Protein 5COF (pdb70)

Organism: Escherichia coli (strain UTI89 / UPEC) (NCBI:txid364106)

Structure (mmCIF, N/CA/C/O backbone):
data_5COF
#
_entry.id   5COF
#
_cell.length_a   46.860
_cell.length_b   48.160
_cell.length_c   80.220
_cell.angle_alpha   90.00
_cell.angle_beta   90.00
_cell.angle_gamma   90.00
#
_symmetry.space_group_name_H-M   'P 21 21 21'
#
loop_
_entity.id
_entity.type
_entity.pdbx_description
1 polymer 'Uncharacterized protein'
2 non-polymer (4S)-2-METHYL-2,4-PENTANEDIOL
3 non-polymer 'CHLORIDE ION'
4 non-polymer 'CALCIUM ION'
5 non-polymer 'SODIUM ION'
6 water water
#
loop_
_atom_site.group_PDB
_atom_site.id
_atom_site.type_symbol
_atom_site.label_atom_id
_atom_site.label_alt_id
_atom_site.label_comp_id
_atom_site.label_asym_id
_atom_site.label_entity_id
_atom_site.label_seq_id
_atom_site.pdbx_PDB_ins_code
_atom_site.Cartn_x
_atom_site.Cartn_y
_atom_site.Cartn_z
_atom_site.occupancy
_atom_site.B_iso_or_equiv
_atom_site.auth_seq_id
_atom_site.auth_comp_id
_atom_site.auth_asym_id
_atom_site.auth_atom_id
_atom_site.pdbx_PDB_model_num
ATOM 1 N N . SER A 1 1 ? 13.480 12.728 47.259 1.00 6.80 0 SER A N 1
ATOM 2 C CA . SER A 1 1 ? 14.879 12.677 47.730 1.00 6.38 0 SER A CA 1
ATOM 3 C C . SER A 1 1 ? 15.614 13.873 47.183 1.00 6.41 0 SER A C 1
ATOM 4 O O . SER A 1 1 ? 15.062 14.598 46.357 1.00 7.55 0 SER A O 1
ATOM 44 N N . SER A 1 3 ? 17.876 13.543 45.103 1.00 5.42 2 SER A N 1
ATOM 45 C CA . SER A 1 3 ? 18.036 13.188 43.700 1.00 5.13 2 SER A CA 1
ATOM 46 C C . SER A 1 3 ? 16.806 13.510 42.853 1.00 5.22 2 SER A C 1
ATOM 47 O O . SER A 1 3 ? 16.919 14.169 41.819 1.00 5.61 2 SER A O 1
ATOM 55 N N . VAL A 1 4 ? 15.637 13.028 43.299 1.00 5.58 3 VAL A N 1
ATOM 56 C CA . VAL A 1 4 ? 14.404 13.084 42.524 1.00 5.91 3 VAL A CA 1
ATOM 57 C C . VAL A 1 4 ? 13.266 13.424 43.485 1.00 5.66 3 VAL A C 1
ATOM 58 O O . VAL A 1 4 ? 13.093 12.745 44.474 1.00 6.18 3 VAL A O 1
ATOM 71 N N . PRO A 1 5 ? 12.472 14.479 43.186 1.00 5.15 4 PRO A N 1
ATOM 72 C CA . PRO A 1 5 ? 11.397 14.799 44.135 1.00 5.21 4 PRO A CA 1
ATOM 73 C C . PRO A 1 5 ? 10.437 13.609 44.321 1.00 5.44 4 PRO A C 1
ATOM 74 O O . PRO A 1 5 ? 10.150 12.895 43.363 1.00 5.27 4 PRO A O 1
ATOM 85 N N . GLN A 1 6 ? 9.933 13.437 45.535 1.00 5.54 5 GLN A N 1
ATOM 86 C CA . GLN A 1 6 ? 9.038 12.331 45.862 1.00 6.54 5 GLN A CA 1
ATOM 87 C C . GLN A 1 6 ? 7.734 12.780 46.518 1.00 5.72 5 GLN A C 1
ATOM 88 O O . GLN A 1 6 ? 6.903 11.957 46.865 1.00 6.68 5 GLN A O 1
ATOM 102 N N . THR A 1 7 ? 7.554 14.092 46.682 1.00 5.41 6 THR A N 1
ATOM 103 C CA . THR A 1 7 ? 6.334 14.676 47.253 1.00 5.38 6 THR A CA 1
ATOM 104 C C . THR A 1 7 ? 6.027 15.973 46.516 1.00 5.24 6 THR A C 1
ATOM 105 O O . THR A 1 7 ? 6.916 16.585 45.900 1.00 5.63 6 THR A O 1
ATOM 116 N N . LYS A 1 8 ? 4.782 16.418 46.623 1.00 6.13 7 LYS A N 1
ATOM 117 C CA . LYS A 1 8 ? 4.389 17.702 46.051 1.00 6.24 7 LYS A CA 1
ATOM 118 C C . LYS A 1 8 ? 5.274 18.838 46.570 1.00 6.26 7 LYS A C 1
ATOM 119 O O . LYS A 1 8 ? 5.730 19.677 45.788 1.00 6.27 7 LYS A O 1
ATOM 138 N N . ALA A 1 9 ? 5.541 18.849 47.883 1.00 6.60 8 ALA A N 1
ATOM 139 C CA . ALA A 1 9 ? 6.366 19.906 48.443 1.00 7.50 8 ALA A CA 1
ATOM 140 C C . ALA A 1 9 ? 7.780 19.871 47.866 1.00 6.64 8 ALA A C 1
ATOM 141 O O . ALA A 1 9 ? 8.357 20.912 47.547 1.00 7.47 8 ALA A O 1
ATOM 148 N N . GLU A 1 10 ? 8.345 18.682 47.733 1.00 6.78 9 GLU A N 1
ATOM 149 C CA . GLU A 1 10 ? 9.693 18.565 47.195 1.00 6.79 9 GLU A CA 1
ATOM 150 C C . GLU A 1 10 ? 9.749 18.991 45.738 1.00 6.30 9 GLU A C 1
ATOM 151 O O . GLU A 1 10 ? 10.741 19.551 45.277 1.00 7.12 9 GLU A O 1
ATOM 163 N N . LEU A 1 11 ? 8.701 18.674 44.993 1.00 5.80 10 LEU A N 1
ATOM 164 C CA . LEU A 1 11 ? 8.612 19.052 43.582 1.00 5.52 10 LEU A CA 1
ATOM 165 C C . LEU A 1 11 ? 8.565 20.567 43.425 1.00 5.77 10 LEU A C 1
ATOM 166 O O . LEU A 1 11 ? 9.294 21.148 42.638 1.00 6.09 10 LEU A O 1
ATOM 182 N N . LEU A 1 12 ? 7.693 21.222 44.190 1.00 5.48 11 LEU A N 1
ATOM 183 C CA . LEU A 1 12 ? 7.609 22.673 44.161 1.00 6.15 11 LEU A CA 1
ATOM 184 C C . LEU A 1 12 ? 8.930 23.311 44.571 1.00 6.42 11 LEU A C 1
ATOM 185 O O . LEU A 1 12 ? 9.360 24.283 43.959 1.00 7.22 11 LEU A O 1
ATOM 201 N N . LEU A 1 13 ? 9.597 22.739 45.571 1.00 7.10 12 LEU A N 1
ATOM 202 C CA . LEU A 1 13 ? 10.881 23.275 46.010 1.00 8.16 12 LEU A CA 1
ATOM 203 C C . LEU A 1 13 ? 11.953 23.164 44.933 1.00 6.73 12 LEU A C 1
ATOM 204 O O . LEU A 1 13 ? 12.709 24.099 44.715 1.00 7.21 12 LEU A O 1
ATOM 220 N N . ALA A 1 14 ? 12.048 21.999 44.298 1.00 5.80 13 ALA A N 1
ATOM 221 C CA . ALA A 1 14 ? 13.053 21.776 43.256 1.00 6.24 13 ALA A CA 1
ATOM 222 C C . ALA A 1 14 ? 12.813 22.700 42.066 1.00 5.76 13 ALA A C 1
ATOM 223 O O . ALA A 1 14 ? 13.757 23.297 41.526 1.00 6.05 13 ALA A O 1
ATOM 230 N N . ILE A 1 15 ? 11.556 22.822 41.656 1.00 5.11 14 ILE A N 1
ATOM 231 C CA . ILE A 1 15 ? 11.219 23.778 40.610 1.00 5.70 14 ILE A CA 1
ATOM 232 C C . ILE A 1 15 ? 11.629 25.198 41.006 1.00 6.43 14 ILE A C 1
ATOM 233 O O . ILE A 1 15 ? 12.268 25.902 40.226 1.00 6.65 14 ILE A O 1
ATOM 249 N N . ASP A 1 16 ? 11.249 25.613 42.212 1.00 6.95 15 ASP A N 1
ATOM 250 C CA . ASP A 1 16 ? 11.487 26.983 42.626 1.00 8.35 15 ASP A CA 1
ATOM 251 C C . ASP A 1 16 ? 12.977 27.247 42.702 1.00 8.32 15 ASP A C 1
ATOM 252 O O . ASP A 1 16 ? 13.460 28.260 42.190 1.00 9.26 15 ASP A O 1
ATOM 261 N N . LYS A 1 17 ? 13.704 26.357 43.363 1.00 8.09 16 LYS A N 1
ATOM 262 C CA . LYS A 1 17 ? 15.143 26.558 43.555 1.00 9.85 16 LYS A CA 1
ATOM 263 C C . LYS A 1 17 ? 15.888 26.544 42.223 1.00 7.77 16 LYS A C 1
ATOM 264 O O . LYS A 1 17 ? 16.697 27.447 41.923 1.00 8.44 16 LYS A O 1
ATOM 283 N N . ASN A 1 18 ? 15.624 25.531 41.409 1.00 6.06 17 ASN A N 1
ATOM 284 C CA . ASN A 1 18 ? 16.384 25.365 40.186 1.00 6.50 17 ASN A CA 1
ATOM 285 C C . ASN A 1 18 ? 16.004 26.412 39.143 1.00 6.03 17 ASN A C 1
ATOM 286 O O . ASN A 1 18 ? 16.864 26.936 38.433 1.00 6.74 17 ASN A O 1
ATOM 297 N N . PHE A 1 19 ? 14.724 26.744 39.048 1.00 5.58 18 PHE A N 1
ATOM 298 C CA . PHE A 1 19 ? 14.300 27.776 38.099 1.00 5.70 18 PHE A CA 1
ATOM 299 C C . PHE A 1 19 ? 14.730 29.183 38.509 1.00 6.09 18 PHE A C 1
ATOM 300 O O . PHE A 1 19 ? 15.145 29.986 37.661 1.00 6.71 18 PHE A O 1
ATOM 317 N N . SER A 1 20 ? 14.678 29.483 39.803 1.00 6.64 19 SER A N 1
ATOM 318 C CA A SER A 1 20 ? 15.121 30.796 40.279 0.61 7.54 19 SER A CA 1
ATOM 319 C CA B SER A 1 20 ? 15.095 30.814 40.228 0.39 7.23 19 SER A CA 1
ATOM 320 C C . SER A 1 20 ? 16.585 31.009 39.912 1.00 7.04 19 SER A C 1
ATOM 321 O O . SER A 1 20 ? 16.985 32.088 39.482 1.00 8.26 19 SER A O 1
ATOM 335 N N . LYS A 1 21 ? 17.396 29.966 40.076 1.00 7.19 20 LYS A N 1
ATOM 336 C CA . LYS A 1 21 ? 18.799 30.053 39.696 1.00 7.36 20 LYS A CA 1
ATOM 337 C C . LYS A 1 21 ? 18.947 30.242 38.183 1.00 6.61 20 LYS A C 1
ATOM 338 O O . LYS A 1 21 ? 19.692 31.108 37.713 1.00 7.27 20 LYS A O 1
ATOM 357 N N . LEU A 1 22 ? 18.238 29.421 37.413 1.00 6.01 21 LEU A N 1
ATOM 358 C CA . LEU A 1 22 ? 18.301 29.503 35.957 1.00 5.99 21 LEU A CA 1
ATOM 359 C C . LEU A 1 22 ? 17.961 30.910 35.464 1.00 6.75 21 LEU A C 1
ATOM 360 O O . LEU A 1 22 ? 18.694 31.476 34.660 1.00 7.40 21 LEU A O 1
ATOM 376 N N . ILE A 1 23 ? 16.828 31.452 35.934 1.00 7.11 22 ILE A N 1
ATOM 377 C CA A ILE A 1 23 ? 16.373 32.746 35.453 0.57 8.45 22 ILE A CA 1
ATOM 378 C CA B ILE A 1 23 ? 16.399 32.774 35.480 0.43 8.38 22 ILE A CA 1
ATOM 379 C C . ILE A 1 23 ? 17.393 33.826 35.877 1.00 8.85 22 ILE A C 1
ATOM 380 O O . ILE A 1 23 ? 17.633 34.765 35.120 1.00 10.98 22 ILE A O 1
ATOM 410 N N . SER A 1 24 ? 17.993 33.689 37.065 1.00 9.65 23 SER A N 1
ATOM 411 C CA . SER A 1 24 ? 19.038 34.638 37.478 1.00 11.26 23 SER A CA 1
ATOM 412 C C . SER A 1 24 ? 20.196 34.613 36.485 1.00 10.54 23 SER A C 1
ATOM 413 O O . SER A 1 24 ? 20.699 35.664 36.062 1.00 13.43 23 SER A O 1
ATOM 421 N N . TYR A 1 25 ? 20.597 33.426 36.039 1.00 10.20 24 TYR A N 1
ATOM 422 C CA . TYR A 1 25 ? 21.657 33.293 35.044 1.00 10.37 24 TYR A CA 1
ATOM 423 C C . TYR A 1 25 ? 21.225 33.884 33.673 1.00 11.12 24 TYR A C 1
ATOM 424 O O . TYR A 1 25 ? 21.957 34.679 33.060 1.00 13.34 24 TYR A O 1
ATOM 442 N N . LEU A 1 26 ? 20.031 33.527 33.209 1.00 10.52 25 LEU A N 1
ATOM 443 C CA . LEU A 1 26 ? 19.517 34.043 31.927 1.00 11.18 25 LEU A CA 1
ATOM 444 C C . LEU A 1 26 ? 19.303 35.549 31.892 1.00 12.96 25 LEU A C 1
ATOM 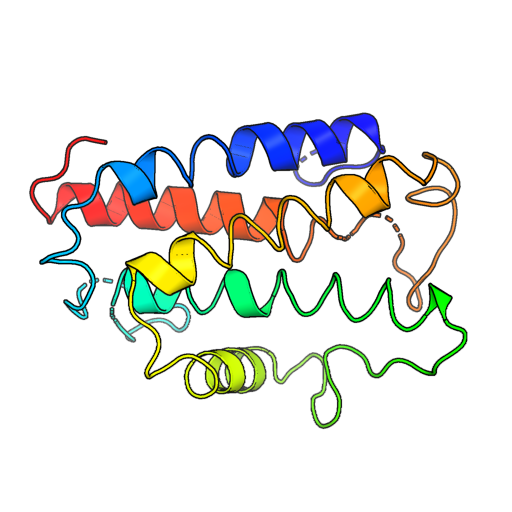445 O O . LEU A 1 26 ? 19.393 36.156 30.828 1.00 14.63 25 LEU A O 1
ATOM 461 N N . ASN A 1 27 ? 19.019 36.150 33.039 1.00 14.41 26 ASN A N 1
ATOM 462 C CA . ASN A 1 27 ? 18.906 37.594 33.146 1.00 15.99 26 ASN A CA 1
ATOM 463 C C . ASN A 1 27 ? 20.269 38.286 33.257 1.00 17.95 26 ASN A C 1
ATOM 464 O O . ASN A 1 27 ? 20.305 39.495 33.110 1.00 21.65 26 ASN A O 1
ATOM 475 N N . THR A 1 28 ? 21.355 37.562 33.520 1.00 16.13 27 THR A N 1
ATOM 476 C CA . THR A 1 28 ? 22.721 38.094 33.649 1.00 18.74 27 THR A CA 1
ATOM 477 C C . THR A 1 28 ? 23.467 38.120 32.306 1.00 15.11 27 THR A C 1
ATOM 478 O O . THR A 1 28 ? 24.223 39.023 32.041 1.00 17.41 27 THR A O 1
ATOM 489 N N . ILE A 1 29 ? 23.263 37.107 31.480 1.00 10.34 28 ILE A N 1
ATOM 490 C CA . ILE A 1 29 ? 24.056 36.890 30.274 1.00 9.41 28 ILE A CA 1
ATOM 491 C C . ILE A 1 29 ? 23.709 37.953 29.239 1.00 9.56 28 ILE A C 1
ATOM 492 O O . ILE A 1 29 ? 22.538 38.103 28.926 1.00 10.46 28 ILE A O 1
ATOM 508 N N . PRO A 1 30 ? 24.717 38.690 28.714 1.00 9.80 29 PRO A N 1
ATOM 509 C CA . PRO A 1 30 ? 24.384 39.684 27.707 1.00 10.44 29 PRO A CA 1
ATOM 510 C C . PRO A 1 30 ? 23.640 39.034 26.522 1.00 8.79 29 PRO A C 1
ATOM 511 O O . PRO A 1 30 ? 24.146 38.066 25.949 1.00 8.65 29 PRO A O 1
ATOM 522 N N . PRO A 1 31 ? 22.452 39.554 26.138 1.00 8.84 30 PRO A N 1
ATOM 523 C CA A PRO A 1 31 ? 21.752 38.902 25.029 0.50 8.73 30 PRO A CA 1
ATOM 524 C CA B PRO A 1 31 ? 21.736 38.912 25.034 0.50 8.33 30 PRO A CA 1
ATOM 525 C C . PRO A 1 31 ? 22.569 38.872 23.743 1.00 7.60 30 PRO A C 1
ATOM 526 O O . PRO A 1 31 ? 22.396 37.976 22.913 1.00 7.60 30 PRO A O 1
ATOM 547 N N . GLU A 1 32 ? 23.494 39.807 23.590 1.00 7.78 31 GLU A N 1
ATOM 548 C CA . GLU A 1 32 ? 24.352 39.873 22.404 1.00 7.40 31 GLU A CA 1
ATOM 549 C C . GLU A 1 32 ? 25.215 38.647 22.207 1.00 7.02 31 GLU A C 1
ATOM 550 O O . GLU A 1 32 ? 25.713 38.445 21.105 1.00 8.83 31 GLU A O 1
ATOM 562 N N . ILE A 1 33 ? 25.443 37.844 23.256 1.00 6.44 32 ILE A N 1
ATOM 563 C CA . ILE A 1 33 ? 26.303 36.665 23.108 1.00 7.22 32 ILE A CA 1
ATOM 564 C C . ILE A 1 33 ? 25.527 35.357 23.117 1.00 7.08 32 ILE A C 1
ATOM 565 O O . ILE A 1 33 ? 26.131 34.275 23.064 1.00 8.65 32 ILE A O 1
ATOM 581 N N . THR A 1 34 ? 24.199 35.438 23.131 1.00 6.67 33 THR A N 1
ATOM 582 C CA . THR A 1 34 ? 23.372 34.260 23.264 1.00 6.45 33 THR A CA 1
ATOM 583 C C . THR A 1 34 ? 23.175 33.451 21.978 1.00 6.47 33 THR A C 1
ATOM 584 O O . THR A 1 34 ? 22.569 32.377 22.020 1.00 6.69 33 THR A O 1
ATOM 595 N N . SER A 1 35 ? 23.723 33.928 20.855 1.00 6.83 34 SER A N 1
ATOM 596 C CA . SER A 1 35 ? 23.717 33.148 19.630 1.00 7.34 34 SER A CA 1
ATOM 597 C C . SER A 1 35 ? 25.066 32.496 19.306 1.00 7.22 34 SER A C 1
ATOM 598 O O . SER A 1 35 ? 25.154 31.692 18.393 1.00 8.49 34 SER A O 1
ATOM 606 N N . ASP A 1 36 ? 26.106 32.794 20.083 1.00 6.70 35 ASP A N 1
ATOM 607 C CA . ASP A 1 36 ? 27.385 32.113 19.867 1.00 6.73 35 ASP A CA 1
ATOM 608 C C . ASP A 1 36 ? 27.214 30.606 20.125 1.00 7.05 35 ASP A C 1
ATOM 609 O O . ASP A 1 36 ? 26.704 30.210 21.163 1.00 7.40 35 ASP A O 1
ATOM 618 N N . LYS A 1 37 ? 27.672 29.782 19.205 1.00 7.11 36 LYS A N 1
ATOM 619 C CA . LYS A 1 37 ? 27.509 28.322 19.324 1.00 7.84 36 LYS A CA 1
ATOM 620 C C . LYS A 1 37 ? 28.694 27.770 20.105 1.00 7.24 36 LYS A C 1
ATOM 621 O O . LYS A 1 37 ? 29.465 26.958 19.606 1.00 7.64 36 LYS A O 1
ATOM 640 N N . SER A 1 38 ? 28.835 28.254 21.341 1.00 6.79 37 SER A N 1
ATOM 641 C CA . SER A 1 38 ? 30.039 28.064 22.143 1.00 6.80 37 SER A CA 1
ATOM 642 C C . SER A 1 38 ? 29.842 27.213 23.387 1.00 6.43 37 SER A C 1
ATOM 643 O O . SER A 1 38 ? 30.794 27.005 24.138 1.00 7.61 37 SER A O 1
ATOM 681 N N . ASP A 1 40 ? 29.048 23.433 24.955 1.00 6.90 39 ASP A N 1
ATOM 682 C CA . ASP A 1 40 ? 29.014 22.036 24.598 1.00 7.57 39 ASP A CA 1
ATOM 683 C C . ASP A 1 40 ? 27.544 21.621 24.489 1.00 7.74 39 ASP A C 1
ATOM 684 O O . ASP A 1 40 ? 26.721 22.006 25.296 1.00 8.63 39 ASP A O 1
ATOM 693 N N . GLY A 1 41 ? 27.225 20.830 23.472 1.00 8.12 40 GLY A N 1
ATOM 694 C CA . GLY A 1 41 ? 25.880 20.396 23.227 1.00 9.37 40 GLY A CA 1
ATOM 695 C C . GLY A 1 41 ? 25.461 19.211 24.068 1.00 9.25 40 GLY A C 1
ATOM 696 O O . GLY A 1 41 ? 26.190 18.739 24.931 1.00 10.36 40 GLY A O 1
ATOM 700 N N . HIS A 1 42 ? 24.270 18.704 23.775 1.00 9.57 41 HIS A N 1
ATOM 701 C CA . HIS A 1 42 ? 23.761 17.529 24.481 1.00 11.36 41 HIS A CA 1
ATOM 702 C C . HIS A 1 42 ? 24.512 16.244 24.068 1.00 11.63 41 HIS A C 1
ATOM 703 O O . HIS A 1 42 ? 25.084 15.563 24.927 1.00 13.80 41 HIS A O 1
ATOM 718 N N . ALA A 1 43 ? 24.583 15.963 22.773 1.00 10.74 42 ALA A N 1
ATOM 719 C CA . ALA A 1 43 ? 25.408 14.866 22.259 1.00 11.58 42 ALA A CA 1
ATOM 720 C C . ALA A 1 43 ? 26.871 15.301 22.288 1.00 9.80 42 ALA A C 1
ATOM 721 O O . ALA A 1 43 ? 27.230 16.403 21.862 1.00 9.54 42 ALA A O 1
ATOM 728 N N . LYS A 1 44 ? 27.737 14.425 22.763 1.00 10.57 43 LYS A N 1
ATOM 729 C CA . LYS A 1 44 ? 29.138 14.768 22.878 1.00 10.24 43 LYS A CA 1
ATOM 730 C C . LYS A 1 44 ? 29.721 15.199 21.529 1.00 8.78 43 LYS A C 1
ATOM 731 O O . LYS A 1 44 ? 29.454 14.579 20.498 1.00 8.21 43 LYS A O 1
ATOM 750 N N . GLY A 1 45 ? 30.477 16.292 21.536 1.00 9.00 44 GLY A N 1
ATOM 751 C CA . GLY A 1 45 ? 31.129 16.794 20.334 1.00 8.26 44 GLY A CA 1
ATOM 752 C C . GLY A 1 45 ? 30.295 17.820 19.590 1.00 8.46 44 GLY A C 1
ATOM 753 O O . GLY A 1 45 ? 30.807 18.478 18.686 1.00 10.08 44 GLY A O 1
ATOM 757 N N . THR A 1 46 ? 29.026 17.986 19.951 1.00 8.14 45 THR A N 1
ATOM 758 C CA . THR A 1 46 ? 28.216 19.036 19.335 1.00 7.46 45 THR A CA 1
ATOM 759 C C . THR A 1 46 ? 28.382 20.336 20.120 1.00 7.17 45 THR A C 1
ATOM 760 O O . THR A 1 46 ? 28.911 20.355 21.239 1.00 7.22 45 THR A O 1
ATOM 771 N N . GLU A 1 47 ? 27.902 21.423 19.532 1.00 7.71 46 GLU A N 1
ATOM 772 C CA . GLU A 1 47 ? 27.881 22.735 20.166 1.00 8.30 46 GLU A CA 1
ATOM 773 C C . GLU A 1 47 ? 26.506 23.356 20.017 1.00 7.69 46 GLU A C 1
ATOM 774 O O . GLU A 1 47 ? 25.763 23.033 19.081 1.00 8.82 46 GLU A O 1
ATOM 803 N N . SER A 1 49 ? 24.123 27.168 21.337 1.00 6.16 48 SER A N 1
ATOM 804 C CA . SER A 1 49 ? 24.134 28.494 21.945 1.00 6.25 48 SER A CA 1
ATOM 805 C C . SER A 1 49 ? 23.273 28.536 23.203 1.00 5.34 48 SER A C 1
ATOM 806 O O . SER A 1 49 ? 22.475 27.619 23.469 1.00 6.16 48 SER A O 1
ATOM 814 N N . VAL A 1 50 ? 23.390 29.618 23.968 1.00 5.29 49 VAL A N 1
ATOM 815 C CA . VAL A 1 50 ? 22.486 29.819 25.105 1.00 5.68 49 VAL A CA 1
ATOM 816 C C . VAL A 1 50 ? 21.022 29.858 24.642 1.00 5.04 49 VAL A C 1
ATOM 817 O O . VAL A 1 50 ? 20.129 29.274 25.257 1.00 5.63 49 VAL A O 1
ATOM 830 N N . ARG A 1 51 ? 20.764 30.579 23.553 1.00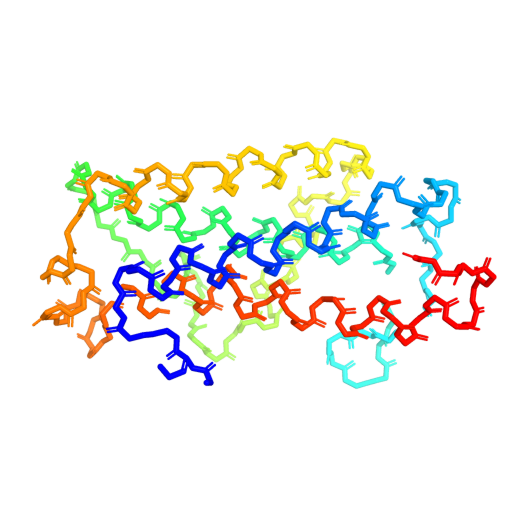 5.30 50 ARG A N 1
ATOM 831 C CA . ARG A 1 51 ? 19.415 30.644 23.010 1.00 5.90 50 ARG A CA 1
ATOM 832 C C . ARG A 1 51 ? 18.902 29.241 22.677 1.00 5.10 50 ARG A C 1
ATOM 833 O O . ARG A 1 51 ? 17.754 28.917 22.949 1.00 6.03 50 ARG A O 1
ATOM 854 N N . ASP A 1 52 ? 19.748 28.405 22.091 1.00 5.36 51 ASP A N 1
ATOM 855 C CA . ASP A 1 52 ? 19.362 27.053 21.767 1.00 5.79 51 ASP A CA 1
ATOM 856 C C . ASP A 1 52 ? 18.994 26.297 23.049 1.00 5.67 51 ASP A C 1
ATOM 857 O O . ASP A 1 52 ? 18.016 25.557 23.084 1.00 6.63 51 ASP A O 1
ATOM 866 N N . LEU A 1 53 ? 19.774 26.466 24.113 1.00 5.66 52 LEU A N 1
ATOM 867 C CA . LEU A 1 53 ? 19.491 25.810 25.384 1.00 5.61 52 LEU A CA 1
ATOM 868 C C . LEU A 1 53 ? 18.125 26.208 25.938 1.00 5.39 52 LEU A C 1
ATOM 869 O O . LEU A 1 53 ? 17.350 25.381 26.407 1.00 5.48 52 LEU A O 1
ATOM 885 N N . VAL A 1 54 ? 17.815 27.497 25.885 1.00 5.04 53 VAL A N 1
ATOM 886 C CA . VAL A 1 54 ? 16.497 27.944 26.359 1.00 5.08 53 VAL A CA 1
ATOM 887 C C . VAL A 1 54 ? 15.397 27.290 25.519 1.00 5.13 53 VAL A C 1
ATOM 888 O O . VAL A 1 54 ? 14.363 26.887 26.064 1.00 5.52 53 VAL A O 1
ATOM 901 N N . SER A 1 55 ? 15.607 27.200 24.206 1.00 5.29 54 SER A N 1
ATOM 902 C CA A SER A 1 55 ? 14.656 26.556 23.307 0.51 5.51 54 SER A CA 1
ATOM 903 C CA B SER A 1 55 ? 14.595 26.578 23.354 0.49 5.31 54 SER A CA 1
ATOM 904 C C . SER A 1 55 ? 14.394 25.092 23.674 1.00 4.99 54 SER A C 1
ATOM 905 O O . SER A 1 55 ? 13.255 24.615 23.650 1.00 5.56 54 SER A O 1
ATOM 919 N N . TYR A 1 56 ? 15.462 24.375 24.023 1.00 4.81 55 TYR A N 1
ATOM 920 C CA A TYR A 1 56 ? 15.310 22.985 24.424 0.54 4.82 55 TYR A CA 1
ATOM 921 C CA B TYR A 1 56 ? 15.372 22.988 24.453 0.46 5.44 55 TYR A CA 1
ATOM 922 C C . TYR A 1 56 ? 14.522 22.875 25.726 1.00 5.08 55 TYR A C 1
ATOM 923 O O . TYR A 1 56 ? 13.622 22.038 25.855 1.00 5.57 55 TYR A O 1
ATOM 957 N N . LEU A 1 57 ? 14.841 23.718 26.694 1.00 4.74 56 LEU A N 1
ATOM 958 C CA . LEU A 1 57 ? 14.093 23.710 27.949 1.00 5.64 56 LEU A CA 1
ATOM 959 C C . LEU A 1 57 ? 12.609 24.021 27.731 1.00 5.21 56 LEU A C 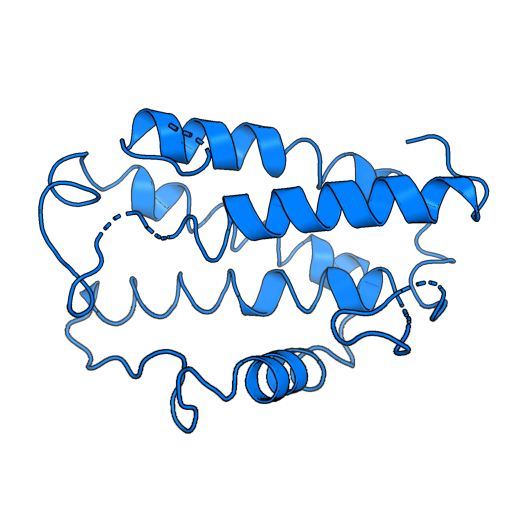1
ATOM 960 O O . LEU A 1 57 ? 11.728 23.419 28.339 1.00 5.53 56 LEU A O 1
ATOM 976 N N . LEU A 1 58 ? 12.346 25.024 26.901 1.00 4.46 57 LEU A N 1
ATOM 977 C CA . LEU A 1 58 ? 10.979 25.403 26.598 1.00 4.82 57 LEU A CA 1
ATOM 978 C C . LEU A 1 58 ? 10.227 24.212 25.997 1.00 4.51 57 LEU A C 1
ATOM 979 O O . LEU A 1 58 ? 9.071 23.952 26.339 1.00 5.28 57 LEU A O 1
ATOM 995 N N . GLY A 1 59 ? 10.842 23.516 25.050 1.00 4.52 58 GLY A N 1
ATOM 996 C CA . GLY A 1 59 ? 10.146 22.385 24.448 1.00 4.72 58 GLY A CA 1
ATOM 997 C C . GLY A 1 59 ? 9.741 21.322 25.450 1.00 4.74 58 GLY A C 1
ATOM 998 O O . GLY A 1 59 ? 8.610 20.854 25.407 1.00 5.45 58 GLY A O 1
ATOM 1002 N N . TRP A 1 60 ? 10.625 20.954 26.371 1.00 5.26 59 TRP A N 1
ATOM 1003 C CA . TRP A 1 60 ? 10.274 19.916 27.359 1.00 5.57 59 TRP A CA 1
ATOM 1004 C C . TRP A 1 60 ? 9.215 20.425 28.320 1.00 5.27 59 TRP A C 1
ATOM 1005 O O . TRP A 1 60 ? 8.307 19.681 28.704 1.00 5.70 59 TRP A O 1
ATOM 1026 N N . ASN A 1 61 ? 9.339 21.663 28.760 1.00 5.39 60 ASN A N 1
ATOM 1027 C CA A ASN A 1 61 ? 8.386 22.214 29.714 0.71 5.92 60 ASN A CA 1
ATOM 1028 C CA B ASN A 1 61 ? 8.357 22.265 29.670 0.29 6.12 60 ASN A CA 1
ATOM 1029 C C . ASN A 1 61 ? 7.006 22.372 29.040 1.00 5.38 60 ASN A C 1
ATOM 1030 O O . ASN A 1 61 ? 5.980 2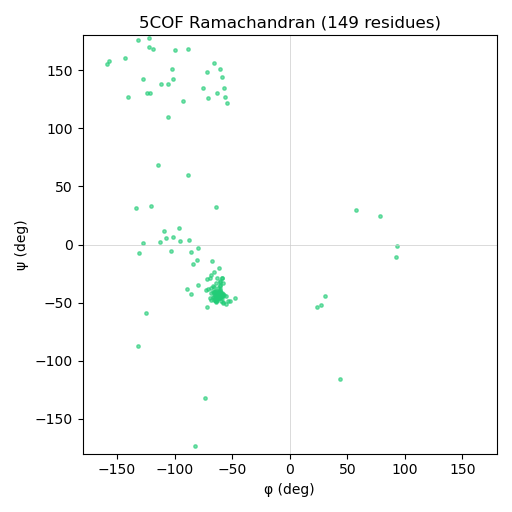2.070 29.654 1.00 6.47 60 ASN A O 1
ATOM 1050 N N . ALA A 1 62 ? 6.977 22.842 27.802 1.00 5.63 61 ALA A N 1
ATOM 1051 C CA . ALA A 1 62 ? 5.693 22.955 27.086 1.00 6.02 61 ALA A CA 1
ATOM 1052 C C . ALA A 1 62 ? 5.052 21.574 26.902 1.00 5.21 61 ALA A C 1
ATOM 1053 O O . ALA A 1 62 ? 3.841 21.438 26.971 1.00 6.06 61 ALA A O 1
ATOM 1060 N N . LEU A 1 63 ? 5.872 20.560 26.652 1.00 5.13 62 LEU A N 1
ATOM 1061 C CA . LEU A 1 63 ? 5.386 19.211 26.411 1.00 5.80 62 LEU A CA 1
ATOM 1062 C C . LEU A 1 63 ? 4.706 18.646 27.629 1.00 5.22 62 LEU A C 1
ATOM 1063 O O . LEU A 1 63 ? 3.627 18.068 27.514 1.00 6.45 62 LEU A O 1
ATOM 1079 N N . VAL A 1 64 ? 5.307 18.774 28.806 1.00 5.39 63 VAL A N 1
ATOM 1080 C CA . VAL A 1 64 ? 4.666 18.194 29.991 1.00 6.98 63 VAL A CA 1
ATOM 1081 C C . VAL A 1 64 ? 3.352 18.926 30.329 1.00 6.08 63 VAL A C 1
ATOM 1082 O O . VAL A 1 64 ? 2.356 18.306 30.683 1.00 5.89 63 VAL A O 1
ATOM 1095 N N . VAL A 1 65 ? 3.325 20.232 30.106 1.00 6.99 64 VAL A N 1
ATOM 1096 C CA . VAL A 1 65 ? 2.086 20.963 30.272 1.00 7.23 64 VAL A CA 1
ATOM 1097 C C . VAL A 1 65 ? 1.029 20.413 29.279 1.00 6.65 64 VAL A C 1
ATOM 1098 O O . VAL A 1 65 ? -0.122 20.197 29.649 1.00 7.65 64 VAL A O 1
ATOM 1111 N N . LYS A 1 66 ? 1.411 20.212 28.025 1.00 6.35 65 LYS A N 1
ATOM 1112 C CA A LYS A 1 66 ? 0.480 19.693 27.048 0.50 6.45 65 LYS A CA 1
ATOM 1113 C CA B LYS A 1 66 ? 0.507 19.660 27.008 0.50 6.66 65 LYS A CA 1
ATOM 1114 C C . LYS A 1 66 ? -0.040 18.300 27.448 1.00 5.66 65 LYS A C 1
ATOM 1115 O O . LYS A 1 66 ? -1.236 18.027 27.307 1.00 6.21 65 LYS A O 1
ATOM 1151 N N . TRP A 1 67 ? 0.818 17.410 27.936 1.00 4.90 66 TRP A N 1
ATOM 1152 C CA . TRP A 1 67 ? 0.359 16.095 28.366 1.00 5.02 66 TRP A CA 1
ATOM 1153 C C . TRP A 1 67 ? -0.698 16.220 29.440 1.00 4.50 66 TRP A C 1
ATOM 1154 O O . TRP A 1 67 ? -1.752 15.595 29.391 1.00 5.12 66 TRP A O 1
ATOM 1175 N N . ILE A 1 68 ? -0.408 17.012 30.465 1.00 4.66 67 ILE A N 1
ATOM 1176 C CA . ILE A 1 68 ? -1.314 17.091 31.624 1.00 4.75 67 ILE A CA 1
ATOM 1177 C C . ILE A 1 68 ? -2.610 17.791 31.222 1.00 5.12 67 ILE A C 1
ATOM 1178 O O . ILE A 1 68 ? -3.704 17.323 31.556 1.00 5.42 67 ILE A O 1
ATOM 1194 N N . ALA A 1 69 ? -2.496 18.904 30.505 1.00 5.55 68 ALA A N 1
ATOM 1195 C CA . ALA A 1 69 ? -3.669 19.678 30.142 1.00 5.95 68 ALA A CA 1
ATOM 1196 C C . ALA A 1 69 ? -4.566 18.932 29.178 1.00 5.63 68 ALA A C 1
ATOM 1197 O O . ALA A 1 69 ? -5.782 18.986 29.279 1.00 6.66 68 ALA A O 1
ATOM 1204 N N . SER A 1 70 ? -3.966 18.242 28.209 1.00 5.82 69 SER A N 1
ATOM 1205 C CA A SER A 1 70 ? -4.747 17.480 27.246 0.68 6.26 69 SER A CA 1
ATOM 1206 C CA B SER A 1 70 ? -4.801 17.523 27.252 0.32 5.82 69 SER A CA 1
ATOM 1207 C C . SER A 1 70 ? -5.458 16.304 27.908 1.00 5.40 69 SER A C 1
ATOM 1208 O O . SER A 1 70 ? -6.641 16.054 27.680 1.00 6.38 69 SER A O 1
ATOM 1222 N N . ASP A 1 71 ? -4.721 15.585 28.766 1.00 5.31 70 ASP A N 1
ATOM 1223 C CA . ASP A 1 71 ? -5.316 14.494 29.540 1.00 5.19 70 ASP A CA 1
ATOM 1224 C C . ASP A 1 71 ? -6.505 15.001 30.371 1.00 6.08 70 ASP A C 1
ATOM 1225 O O . ASP A 1 71 ? -7.571 14.373 30.388 1.00 6.94 70 ASP A O 1
ATOM 1234 N N . ALA A 1 72 ? -6.343 16.164 30.999 1.00 5.92 71 ALA A N 1
ATOM 1235 C CA . ALA A 1 72 ? -7.411 16.727 31.848 1.00 7.04 71 ALA A CA 1
ATOM 1236 C C . ALA A 1 72 ? -8.650 17.110 31.055 1.00 8.64 71 ALA A C 1
ATOM 1237 O O . ALA A 1 72 ? -9.753 17.159 31.618 1.00 10.44 71 ALA A O 1
ATOM 1244 N N . LYS A 1 73 ? -8.483 17.365 29.760 1.00 9.02 72 LYS A N 1
ATOM 1245 C CA . LYS A 1 73 ? -9.609 17.672 28.846 1.00 11.89 72 LYS A CA 1
ATOM 1246 C C . LYS A 1 73 ? -10.222 16.405 28.263 1.00 13.55 72 LYS A C 1
ATOM 1247 O O . LYS A 1 73 ? -11.105 16.477 27.412 1.00 17.24 72 LYS A O 1
ATOM 1266 N N . GLY A 1 74 ? -9.748 15.240 28.685 1.00 11.45 73 GLY A N 1
ATOM 1267 C CA . GLY A 1 74 ? -10.298 13.999 28.161 1.00 13.46 73 GLY A CA 1
ATOM 1268 C C . GLY A 1 74 ? -9.801 13.623 26.779 1.00 12.03 73 GLY A C 1
ATOM 1269 O O . GLY A 1 74 ? -10.476 12.891 26.040 1.00 13.78 73 GLY A O 1
ATOM 1273 N N . LEU A 1 75 ? -8.620 14.118 26.411 1.00 9.35 74 LEU A N 1
ATOM 1274 C CA . LEU A 1 75 ? -8.054 13.835 25.102 1.00 8.73 74 LEU A CA 1
ATOM 1275 C C . LEU A 1 75 ? -6.977 12.780 25.246 1.00 7.92 74 LEU A C 1
ATOM 1276 O O . LEU A 1 75 ? -6.284 12.745 26.263 1.00 8.60 74 LEU A O 1
ATOM 1292 N N . PRO A 1 76 ? -6.755 11.969 24.214 1.00 8.05 75 PRO A N 1
ATOM 1293 C CA . PRO A 1 76 ? -5.679 10.985 24.252 1.00 8.34 75 PRO A CA 1
ATOM 1294 C C . PRO A 1 76 ? -4.349 11.704 24.135 1.00 7.63 75 PRO A C 1
ATOM 1295 O O . PRO A 1 76 ? -4.269 12.723 23.457 1.00 9.57 75 PRO A O 1
ATOM 1306 N N . VAL A 1 77 ? -3.317 11.156 24.769 1.00 6.55 76 VAL A N 1
ATOM 1307 C CA . VAL A 1 77 ? -1.990 11.762 24.781 1.00 7.38 76 VAL A CA 1
ATOM 1308 C C . VAL A 1 77 ? -0.972 10.772 24.245 1.00 7.61 76 VAL A C 1
ATOM 1309 O O . VAL A 1 77 ? -0.929 9.621 24.671 1.00 8.96 76 VAL A O 1
ATOM 1322 N N . ASP A 1 78 ? -0.157 11.240 23.298 1.00 7.97 77 ASP A N 1
ATOM 1323 C CA . ASP A 1 78 ? 0.977 10.477 22.798 1.00 8.55 77 ASP A CA 1
ATOM 1324 C C . ASP A 1 78 ? 2.225 10.842 23.587 1.00 8.00 77 ASP A C 1
ATOM 1325 O O . ASP A 1 78 ? 2.612 12.006 23.659 1.00 8.72 77 ASP A O 1
A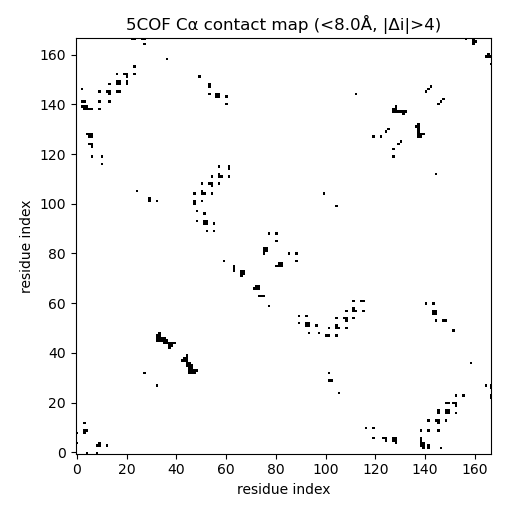TOM 1334 N N . PHE A 1 79 ? 2.865 9.840 24.178 1.00 7.73 78 PHE A N 1
ATOM 1335 C CA . PHE A 1 79 ? 4.122 10.025 24.909 1.00 7.60 78 PHE A CA 1
ATOM 1336 C C . PHE A 1 79 ? 5.264 9.345 24.151 1.00 8.34 78 PHE A C 1
ATOM 1337 O O . PHE A 1 79 ? 5.086 8.207 23.713 1.00 9.46 78 PHE A O 1
ATOM 1354 N N . PRO A 1 80 ? 6.435 9.978 24.054 1.00 7.32 79 PRO A N 1
ATOM 1355 C CA . PRO A 1 80 ? 6.712 11.326 24.545 1.00 7.19 79 PRO A CA 1
ATOM 1356 C C . PRO A 1 80 ? 6.035 12.423 23.717 1.00 6.87 79 PRO A C 1
ATOM 1357 O O . PRO A 1 80 ? 5.778 13.510 24.237 1.00 7.60 79 PRO A O 1
ATOM 1368 N N . GLU A 1 81 ? 5.832 12.165 22.431 1.00 6.74 80 GLU A N 1
ATOM 1369 C CA . GLU A 1 81 ? 5.165 13.110 21.559 1.00 6.83 80 GLU A CA 1
ATOM 1370 C C . GLU A 1 81 ? 4.626 12.346 20.355 1.00 7.68 80 GLU A C 1
ATOM 1371 O O . GLU A 1 81 ? 5.136 11.272 20.027 1.00 7.76 80 GLU A O 1
ATOM 1383 N N . THR A 1 82 ? 3.587 12.885 19.720 1.00 8.28 81 THR A N 1
ATOM 1384 C CA . THR A 1 82 ? 3.019 12.282 18.525 1.00 9.65 81 THR A CA 1
ATOM 1385 C C . THR A 1 82 ? 4.119 12.092 17.498 1.00 10.72 81 THR A C 1
ATOM 1386 O O . THR A 1 82 ? 4.773 13.053 17.125 1.00 11.80 81 THR A O 1
ATOM 1397 N N . GLY A 1 83 ? 4.333 10.854 17.063 1.00 11.24 82 GLY A N 1
ATOM 1398 C CA . GLY A 1 83 ? 5.350 10.559 16.068 1.00 12.10 82 GLY A CA 1
ATO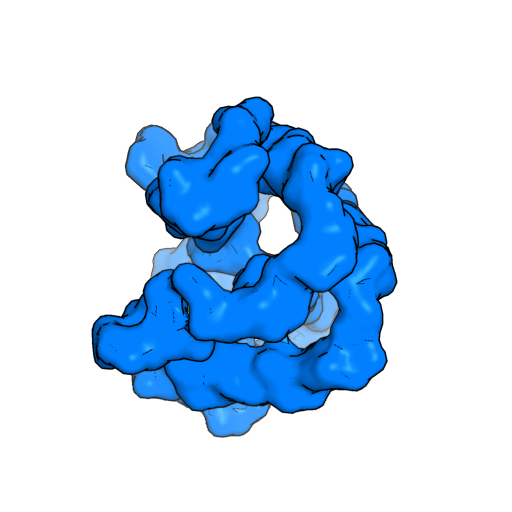M 1399 C C . GLY A 1 83 ? 6.703 10.167 16.604 1.00 11.11 82 GLY A C 1
ATOM 1400 O O . GLY A 1 83 ? 7.582 9.874 15.824 1.00 14.36 82 GLY A O 1
ATOM 1404 N N . TYR A 1 84 ? 6.875 10.151 17.923 1.00 8.98 83 TYR A N 1
ATOM 1405 C CA . TYR A 1 84 ? 8.169 9.887 18.545 1.00 7.85 83 TYR A CA 1
ATOM 1406 C C . TYR A 1 84 ? 8.056 8.772 19.566 1.00 8.42 83 TYR A C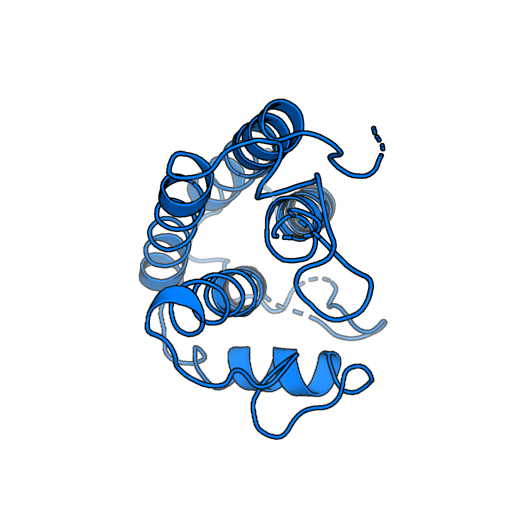 1
ATOM 1407 O O . TYR A 1 84 ? 7.060 8.672 20.279 1.00 9.58 83 TYR A O 1
ATOM 1425 N N . LYS A 1 85 ? 9.088 7.952 19.626 1.00 7.62 84 LYS A N 1
ATOM 1426 C CA . LYS A 1 85 ? 9.253 6.970 20.681 1.00 8.75 84 LYS A CA 1
ATOM 1427 C C . LYS A 1 85 ? 10.223 7.478 21.741 1.00 7.92 84 LYS A C 1
ATOM 1428 O O . LYS A 1 85 ? 10.949 8.464 21.540 1.00 7.47 84 LYS A O 1
ATOM 1447 N N . TRP A 1 86 ? 10.255 6.784 22.883 1.00 7.45 85 TRP A N 1
ATOM 1448 C CA . TRP A 1 86 ? 11.126 7.178 23.990 1.00 7.51 85 TRP A CA 1
ATOM 1449 C C . TRP A 1 86 ? 12.619 7.022 23.721 1.00 7.70 85 TRP A C 1
ATOM 1450 O O . TRP A 1 86 ? 13.405 7.601 24.443 1.00 9.22 85 TRP A O 1
ATOM 1471 N N . ASN A 1 87 ? 12.994 6.297 22.669 1.00 6.75 86 ASN A N 1
ATOM 1472 C CA . ASN A 1 87 ? 14.386 6.210 22.256 1.00 6.81 86 ASN A CA 1
ATOM 1473 C C . ASN A 1 87 ? 14.753 7.198 21.145 1.00 6.48 86 ASN A C 1
ATOM 1474 O O . ASN A 1 87 ? 15.805 7.067 20.535 1.00 7.22 86 ASN A O 1
ATOM 1485 N N . GLN A 1 88 ? 13.877 8.182 20.923 1.00 6.08 87 GLN A N 1
ATOM 1486 C CA . GLN A 1 88 ? 14.085 9.243 19.923 1.00 6.58 87 GLN A CA 1
ATOM 1487 C C . GLN A 1 88 ? 14.091 10.629 20.549 1.00 6.86 87 GLN A C 1
ATOM 1488 O O . GLN A 1 88 ? 13.653 11.596 19.933 1.00 7.15 87 GLN A O 1
ATOM 1502 N N . LEU A 1 89 ? 14.582 10.737 21.785 1.00 6.73 88 LEU A N 1
ATOM 1503 C CA . LEU A 1 89 ? 14.540 12.023 22.475 1.00 7.23 88 LEU A CA 1
ATOM 1504 C C . LEU A 1 89 ? 15.478 13.076 21.889 1.00 7.14 88 LEU A C 1
ATOM 1505 O O . LEU A 1 89 ? 15.197 14.269 22.014 1.00 7.91 88 LEU A O 1
ATOM 1521 N N . GLY A 1 90 ? 16.585 12.666 21.279 1.00 7.32 89 GLY A N 1
ATOM 1522 C CA . GLY A 1 90 ? 17.451 13.606 20.565 1.00 6.77 89 GLY A CA 1
ATOM 1523 C C . GLY A 1 90 ? 16.730 14.149 19.359 1.00 7.37 89 GLY A C 1
ATOM 1524 O O . GLY A 1 90 ? 16.742 15.346 19.104 1.00 7.73 89 GLY A O 1
ATOM 1528 N N . LEU A 1 91 ? 16.076 13.270 18.598 1.00 7.11 90 LEU A N 1
ATOM 1529 C CA . LEU A 1 91 ? 15.278 13.678 17.460 1.00 6.69 90 LEU A CA 1
ATOM 1530 C C . LEU A 1 91 ? 14.154 14.632 17.909 1.00 6.97 90 LEU A C 1
ATOM 1531 O O . LEU A 1 91 ? 13.901 15.657 17.262 1.00 7.59 90 LEU A O 1
ATOM 1547 N N . LEU A 1 92 ? 13.489 14.305 19.011 1.00 6.94 91 LEU A N 1
ATOM 1548 C CA . LEU A 1 92 ? 12.429 15.153 19.537 1.00 7.19 91 LEU A CA 1
ATOM 1549 C C . LEU A 1 92 ? 12.990 16.527 19.932 1.00 7.59 91 LEU A C 1
ATOM 1550 O O . LEU A 1 92 ? 12.409 17.574 19.605 1.00 8.56 91 LEU A O 1
ATOM 1566 N N . ALA A 1 93 ? 14.128 16.549 20.608 1.00 7.89 92 ALA A N 1
ATOM 1567 C CA . ALA A 1 93 ? 14.740 17.842 20.981 1.00 8.89 92 ALA A CA 1
ATOM 1568 C C . ALA A 1 93 ? 15.064 18.652 19.727 1.00 8.55 92 ALA A C 1
ATOM 1569 O O . ALA A 1 93 ? 14.972 19.893 19.734 1.00 8.86 92 ALA A O 1
ATOM 1576 N N . GLN A 1 94 ? 15.452 17.982 18.638 1.00 8.70 93 GLN A N 1
ATOM 1577 C CA . GLN A 1 94 ? 15.685 18.701 17.389 1.00 8.91 93 GLN A CA 1
ATOM 1578 C C . GLN A 1 94 ? 14.418 19.268 16.763 1.00 8.95 93 GLN A C 1
ATOM 1579 O O . GLN A 1 94 ? 14.487 20.252 16.041 1.00 10.06 93 GLN A O 1
ATOM 1593 N N . LYS A 1 95 ? 13.261 18.665 17.030 1.00 9.03 94 LYS A N 1
ATOM 1594 C CA . LYS A 1 95 ? 11.980 19.291 16.683 1.00 9.43 94 LYS A CA 1
ATOM 1595 C C . LYS A 1 95 ? 11.823 20.623 17.414 1.00 8.50 94 LYS A C 1
ATOM 1596 O O . LYS A 1 95 ? 11.412 21.618 16.817 1.00 8.84 94 LYS A O 1
ATOM 1615 N N . PHE A 1 96 ? 12.162 20.653 18.704 1.00 8.53 95 PHE A N 1
ATOM 1616 C CA . PHE A 1 96 ? 12.083 21.907 19.442 1.00 8.57 95 PHE A CA 1
ATOM 1617 C C . PHE A 1 96 ? 12.998 22.944 18.805 1.00 8.52 95 PHE A C 1
ATOM 1618 O O . PHE A 1 96 ? 12.639 24.108 18.650 1.00 8.54 95 PHE A O 1
ATOM 1635 N N . TYR A 1 97 ? 14.217 22.525 18.485 1.00 8.42 96 TYR A N 1
ATOM 1636 C CA . TYR A 1 97 ? 15.176 23.411 17.876 1.00 8.64 96 TYR A CA 1
ATOM 1637 C C . TYR A 1 97 ? 14.575 24.053 16.627 1.00 8.23 96 TYR A C 1
ATOM 1638 O O . TYR A 1 97 ? 14.656 25.264 16.445 1.00 9.33 96 TYR A O 1
ATOM 1656 N N . SER A 1 98 ? 13.977 23.254 15.750 1.00 9.04 97 SER A N 1
ATOM 1657 C CA A SER A 1 98 ? 13.355 23.801 14.551 0.66 10.41 97 SER A CA 1
ATOM 1658 C CA B SER A 1 98 ? 13.353 23.798 14.543 0.34 10.03 97 SER A CA 1
ATOM 1659 C C . SER A 1 98 ? 12.108 24.633 14.871 1.00 10.70 97 SER A C 1
ATOM 1660 O O . SER A 1 98 ? 11.940 25.726 14.325 1.00 12.47 97 SER A O 1
ATOM 1674 N N . ASP A 1 99 ? 11.254 24.132 15.773 1.00 9.90 98 ASP A N 1
ATOM 1675 C CA . ASP A 1 99 ? 10.030 24.832 16.228 1.00 10.84 98 ASP A CA 1
ATOM 1676 C C . ASP A 1 99 ? 10.367 26.291 16.582 1.00 8.52 98 ASP A C 1
ATOM 1677 O O . ASP A 1 99 ? 9.656 27.236 16.228 1.00 9.55 98 ASP A O 1
ATOM 1686 N N . TYR A 1 100 ? 11.462 26.468 17.323 1.00 7.20 99 TYR A N 1
ATOM 1687 C CA . TYR A 1 100 ? 11.780 27.773 17.927 1.00 7.30 99 TYR A CA 1
ATOM 1688 C C . TYR A 1 100 ? 12.965 28.482 17.284 1.00 7.79 99 TYR A C 1
ATOM 1689 O O . TYR A 1 100 ? 13.395 29.499 17.781 1.00 7.56 99 TYR A O 1
ATOM 1707 N N . SER A 1 101 ? 13.441 28.011 16.129 1.00 9.18 100 SER A N 1
ATOM 1708 C CA . SER A 1 101 ? 14.669 28.540 15.535 1.00 11.09 100 SER A CA 1
ATOM 1709 C C . SER A 1 101 ? 14.621 30.025 15.260 1.00 10.98 100 SER A C 1
ATOM 1710 O O . SER A 1 101 ? 15.640 30.711 15.378 1.00 12.26 100 SER A O 1
ATOM 1718 N N . GLU A 1 102 ? 13.452 30.548 14.929 1.00 10.17 101 GLU A N 1
ATOM 1719 C CA . GLU A 1 102 ? 13.322 31.971 14.584 1.00 10.78 101 GLU A CA 1
ATOM 1720 C C . GLU A 1 102 ? 12.897 32.852 15.765 1.00 10.08 101 GLU A C 1
ATOM 1721 O O . GLU A 1 102 ? 12.734 34.081 15.585 1.00 12.20 101 GLU A O 1
ATOM 1733 N N . LEU A 1 103 ? 12.750 32.269 16.954 1.00 8.11 102 LEU A N 1
ATOM 1734 C CA A LEU A 1 103 ? 12.358 33.041 18.121 0.51 6.93 102 LEU A CA 1
ATOM 1735 C CA B LEU A 1 103 ? 12.370 33.045 18.140 0.49 6.97 102 LEU A CA 1
ATOM 1736 C C . LEU A 1 103 ? 13.609 33.655 18.756 1.00 7.29 102 LEU A C 1
ATOM 1737 O O . LEU A 1 103 ? 14.642 32.989 18.898 1.00 8.65 102 LEU A O 1
ATOM 1767 N N . SER A 1 104 ? 13.512 34.927 19.114 1.00 6.44 103 SER A N 1
ATOM 1768 C CA . SER A 1 104 ? 14.575 35.629 19.821 1.00 6.81 103 SER A CA 1
ATOM 1769 C C . SER A 1 104 ? 14.797 35.058 21.216 1.00 6.57 103 SER A C 1
ATOM 1770 O O . SER A 1 104 ? 13.886 34.493 21.838 1.00 6.56 103 SER A O 1
ATOM 1778 N N . TYR A 1 105 ? 15.998 35.276 21.718 1.00 6.13 104 TYR A N 1
ATOM 1779 C CA . TYR A 1 105 ? 16.341 34.961 23.090 1.00 6.46 104 TYR A CA 1
ATOM 1780 C C . TYR A 1 105 ? 15.333 35.573 24.050 1.00 6.14 104 TYR A C 1
ATOM 1781 O O . TYR A 1 105 ? 14.814 34.888 24.932 1.00 6.42 104 TYR A O 1
ATOM 1799 N N . GLU A 1 106 ? 15.026 36.856 23.885 1.00 6.05 105 GLU A N 1
ATOM 1800 C CA . GLU A 1 106 ? 14.127 37.487 24.839 1.00 6.69 105 GLU A CA 1
ATOM 1801 C C . GLU A 1 106 ? 12.729 36.837 24.832 1.00 6.13 105 GLU A C 1
ATOM 1802 O O . GLU A 1 106 ? 12.122 36.656 25.891 1.00 6.97 105 GLU A O 1
ATOM 1814 N N . LEU A 1 107 ? 12.209 36.505 23.657 1.00 6.47 106 LEU A N 1
ATOM 1815 C CA . LEU A 1 107 ? 10.879 35.870 23.589 1.00 6.80 106 LEU A CA 1
ATOM 1816 C C . LEU A 1 107 ? 10.924 34.456 24.167 1.00 6.44 106 LEU A C 1
ATOM 1817 O O . LEU A 1 107 ? 9.962 34.009 24.791 1.00 7.08 106 LEU A O 1
ATOM 1833 N N . LEU A 1 108 ? 12.024 33.743 23.924 1.00 6.05 107 LEU A N 1
ATOM 1834 C CA . LEU A 1 108 ? 12.190 32.408 24.496 1.00 5.99 107 LEU A CA 1
ATOM 1835 C C . LEU A 1 108 ? 12.211 32.428 26.015 1.00 5.93 107 LEU A C 1
ATOM 1836 O O . LEU A 1 108 ? 11.553 31.606 26.649 1.00 6.46 107 LEU A O 1
ATOM 1852 N N . VAL A 1 109 ? 12.970 33.348 26.595 1.00 5.71 108 VAL A N 1
ATOM 1853 C CA . VAL A 1 109 ? 13.033 33.420 28.040 1.00 6.49 108 VAL A CA 1
ATOM 1854 C C . VAL A 1 109 ? 11.639 33.728 28.616 1.00 6.59 108 VAL A C 1
ATOM 1855 O O . VAL A 1 109 ? 11.197 33.100 29.581 1.00 6.96 108 VAL A O 1
ATOM 1868 N N . ALA A 1 110 ? 10.929 34.665 27.986 1.00 7.05 109 ALA A N 1
ATOM 1869 C CA . ALA A 1 110 ? 9.578 34.980 28.427 1.00 7.22 109 ALA A CA 1
ATOM 1870 C C . ALA A 1 110 ? 8.653 33.772 28.323 1.00 7.64 109 ALA A C 1
ATOM 1871 O O . ALA A 1 110 ? 7.823 33.552 29.222 1.00 8.57 109 ALA A O 1
ATOM 1878 N N . GLU A 1 111 ? 8.744 33.022 27.231 1.00 7.16 110 GLU A N 1
ATOM 1879 C CA A GLU A 1 111 ? 7.884 31.868 27.065 0.65 7.89 110 GLU A CA 1
ATOM 1880 C CA B GLU A 1 111 ? 7.892 31.841 27.040 0.35 7.96 110 GLU A CA 1
ATOM 1881 C C . GLU A 1 111 ? 8.205 30.779 28.086 1.00 7.08 110 GLU A C 1
ATOM 1882 O O . GLU A 1 111 ? 7.311 30.112 28.573 1.00 7.05 110 GLU A O 1
ATOM 1904 N N . LEU A 1 112 ? 9.484 30.615 28.390 1.00 6.61 111 LEU A N 1
ATOM 1905 C CA . LEU A 1 112 ? 9.892 29.627 29.399 1.00 6.16 111 LEU A CA 1
ATOM 1906 C C . LEU A 1 112 ? 9.310 29.997 30.770 1.00 6.39 111 LEU A C 1
ATOM 1907 O O . LEU A 1 112 ? 8.783 29.150 31.486 1.00 6.67 111 LEU A O 1
ATOM 1923 N N . GLN A 1 113 ? 9.369 31.277 31.110 1.00 6.37 112 GLN A N 1
ATOM 1924 C CA . GLN A 1 113 ? 8.762 31.738 32.359 1.00 7.34 112 GLN A CA 1
ATOM 1925 C C . GLN A 1 113 ? 7.251 31.444 32.378 1.00 7.29 112 GLN A C 1
ATOM 1926 O O . GLN A 1 113 ? 6.698 30.991 33.396 1.00 7.71 112 GLN A O 1
ATOM 1940 N N . THR A 1 114 ? 6.579 31.702 31.255 1.00 7.59 113 THR A N 1
ATOM 1941 C CA . THR A 1 114 ? 5.150 31.430 31.159 1.00 8.88 113 THR A CA 1
ATOM 1942 C C . THR A 1 114 ? 4.817 29.963 31.387 1.00 7.33 113 THR A C 1
ATOM 1943 O O . THR A 1 114 ? 3.914 29.645 32.168 1.00 8.22 113 THR A O 1
ATOM 1954 N N . VAL A 1 115 ? 5.522 29.050 30.717 1.00 6.99 114 VAL A N 1
ATOM 1955 C CA A VAL A 1 115 ? 5.197 27.625 30.884 0.66 7.90 114 VAL A CA 1
ATOM 1956 C CA B VAL A 1 115 ? 5.233 27.641 30.854 0.34 7.83 114 VAL A CA 1
ATOM 1957 C C . VAL A 1 115 ? 5.631 27.109 32.251 1.00 7.29 114 VAL A C 1
ATOM 1958 O O . VAL A 1 115 ? 4.983 26.213 32.796 1.00 8.19 114 VAL A O 1
ATOM 1982 N N . LYS A 1 116 ? 6.688 27.675 32.824 1.00 6.18 115 LYS A N 1
ATOM 1983 C CA . LYS A 1 116 ? 7.058 27.299 34.198 1.00 5.97 115 LYS A CA 1
ATOM 1984 C C . LYS A 1 116 ? 5.936 27.736 35.145 1.00 5.63 115 LYS A C 1
ATOM 1985 O O . LYS A 1 116 ? 5.543 26.988 36.046 1.00 6.37 115 LYS A O 1
ATOM 2004 N N . ASN A 1 117 ? 5.405 28.932 34.941 1.00 6.06 116 ASN A N 1
ATOM 2005 C CA . ASN A 1 117 ? 4.277 29.372 35.788 1.00 6.72 116 ASN A CA 1
ATOM 2006 C C . ASN A 1 117 ? 3.084 28.432 35.643 1.00 6.73 116 ASN A C 1
ATOM 2007 O O . ASN A 1 117 ? 2.406 28.116 36.633 1.00 6.90 116 ASN A O 1
ATOM 2018 N N . GLU A 1 118 ? 2.834 27.985 34.421 1.00 6.18 117 GLU A N 1
ATOM 2019 C CA A GLU A 1 118 ? 1.701 27.097 34.214 0.56 7.05 117 GLU A CA 1
ATOM 2020 C CA B GLU A 1 118 ? 1.730 27.066 34.118 0.44 6.65 117 GLU A CA 1
ATOM 2021 C C . GLU A 1 118 ? 1.902 25.744 34.877 1.00 6.53 117 GLU A C 1
ATOM 2022 O O . GLU A 1 118 ? 0.961 25.206 35.473 1.00 7.26 117 GLU A O 1
ATOM 2044 N N . ILE A 1 119 ? 3.107 25.189 34.839 1.00 6.50 118 ILE A N 1
ATOM 2045 C CA A ILE A 1 119 ? 3.329 23.917 35.538 0.65 6.58 118 ILE A CA 1
ATOM 2046 C CA B ILE A 1 119 ? 3.386 23.949 35.563 0.35 6.48 118 ILE A CA 1
ATOM 2047 C C . ILE A 1 119 ? 3.189 24.080 37.051 1.00 6.34 118 ILE A C 1
ATOM 2048 O O . ILE A 1 119 ? 2.599 23.214 37.698 1.00 6.27 118 ILE A O 1
ATOM 2078 N N . VAL A 1 120 ? 3.649 25.191 37.599 1.00 5.99 119 VAL A N 1
ATOM 2079 C CA . VAL A 1 120 ? 3.421 25.435 39.021 1.00 5.85 119 VAL A CA 1
ATOM 2080 C C . VAL A 1 120 ? 1.922 25.498 39.321 1.00 5.90 119 VAL A C 1
ATOM 2081 O O . VAL A 1 120 ? 1.462 24.948 40.326 1.00 6.64 119 VAL A O 1
ATOM 2094 N N . ASN A 1 121 ? 1.161 26.178 38.477 1.00 5.99 120 ASN A N 1
ATOM 2095 C CA . ASN A 1 121 ? -0.286 26.214 38.676 1.00 7.30 120 ASN A CA 1
ATOM 2096 C C . ASN A 1 121 ? -0.922 24.823 38.636 1.00 6.98 120 ASN A C 1
ATOM 2097 O O . ASN A 1 121 ? -1.788 24.509 39.447 1.00 7.30 120 ASN A O 1
ATOM 2108 N N . LEU A 1 122 ? -0.515 23.997 37.683 1.00 5.91 121 LEU A N 1
ATOM 2109 C CA . LEU A 1 122 ? -1.034 22.644 37.604 1.00 6.03 121 LEU A CA 1
ATOM 2110 C C . LEU A 1 122 ? -0.738 21.848 38.880 1.00 5.34 121 LEU A C 1
ATOM 2111 O O . LEU A 1 122 ? -1.577 21.091 39.374 1.00 6.15 121 LEU A O 1
ATOM 2127 N N . ILE A 1 123 ? 0.475 22.008 39.397 1.00 4.98 122 ILE A N 1
ATOM 2128 C CA . ILE A 1 123 ? 0.863 21.332 40.631 1.00 5.13 122 ILE A CA 1
ATOM 2129 C C . ILE A 1 123 ? 0.058 21.828 41.820 1.00 5.82 122 ILE A C 1
ATOM 2130 O O . ILE A 1 123 ? -0.460 21.035 42.625 1.00 6.79 122 ILE A O 1
ATOM 2146 N N . ASN A 1 124 ? -0.088 23.139 41.915 1.00 6.83 123 ASN A N 1
ATOM 2147 C CA . ASN A 1 124 ? -0.834 23.736 43.022 1.00 7.90 123 ASN A CA 1
ATOM 2148 C C . ASN A 1 124 ? -2.281 23.290 43.075 1.00 8.11 123 ASN A C 1
ATOM 2149 O O . ASN A 1 124 ? -2.834 23.177 44.156 1.00 10.29 123 ASN A O 1
ATOM 2160 N N . ASP A 1 125 ? -2.866 23.003 41.907 1.00 7.75 124 ASP A N 1
ATOM 2161 C CA A ASP A 1 125 ? -4.251 22.533 41.807 0.59 8.08 124 ASP A CA 1
ATOM 2162 C CA B ASP A 1 125 ? -4.249 22.550 41.785 0.41 7.82 124 ASP A CA 1
ATOM 2163 C C . ASP A 1 125 ? -4.436 21.067 42.134 1.00 7.93 124 ASP A C 1
ATOM 2164 O O . ASP A 1 125 ? -5.544 20.569 42.072 1.00 9.90 124 ASP A O 1
ATOM 2180 N N . ARG A 1 126 ? -3.356 20.363 42.450 1.00 6.74 125 ARG A N 1
ATOM 2181 C CA . ARG A 1 126 ? -3.371 18.931 42.672 1.00 6.87 125 ARG A CA 1
ATOM 2182 C C . ARG A 1 126 ? -2.834 18.656 44.070 1.00 8.30 125 ARG A C 1
ATOM 2183 O O . ARG A 1 126 ? -2.487 19.558 44.808 1.00 12.85 125 ARG A O 1
ATOM 2204 N N . THR A 1 127 ? -2.822 17.407 44.441 1.00 9.02 126 THR A N 1
ATOM 2205 C CA . THR A 1 127 ? -2.403 16.988 45.769 1.00 8.67 126 THR A CA 1
ATOM 2206 C C . THR A 1 127 ? -1.253 16.017 45.661 1.00 7.89 126 THR A C 1
ATOM 2207 O O . THR A 1 127 ? -0.945 15.471 44.578 1.00 8.48 126 THR A O 1
ATOM 2218 N N . ASP A 1 128 ? -0.650 15.727 46.797 1.00 7.69 127 ASP A N 1
ATOM 2219 C CA A ASP A 1 128 ? 0.387 14.711 46.822 0.66 7.97 127 ASP A CA 1
ATOM 2220 C CA B ASP A 1 128 ? 0.377 14.699 46.827 0.34 8.40 127 ASP A CA 1
ATOM 2221 C C . ASP A 1 128 ? -0.126 13.362 46.311 1.00 7.11 127 ASP A C 1
ATOM 2222 O O . ASP A 1 128 ? 0.587 12.666 45.594 1.00 7.62 127 ASP A O 1
ATOM 2238 N N . ASP A 1 129 ? -1.363 12.994 46.653 1.00 6.85 128 ASP A N 1
ATOM 2239 C CA . ASP A 1 129 ? -1.874 11.701 46.187 1.00 6.97 128 ASP A CA 1
ATOM 2240 C C . ASP A 1 129 ? -2.004 11.663 44.657 1.00 6.07 128 ASP A C 1
ATOM 2241 O O . ASP A 1 129 ? -1.634 10.684 44.029 1.00 6.68 128 ASP A O 1
ATOM 2250 N N . ILE A 1 130 ? -2.524 12.730 44.061 1.00 5.44 129 ILE A N 1
ATOM 2251 C CA . ILE A 1 130 ? -2.635 12.795 42.615 1.00 5.56 129 ILE A CA 1
ATOM 2252 C C . ILE A 1 130 ? -1.267 12.729 41.964 1.00 5.10 129 ILE A C 1
ATOM 2253 O O . ILE A 1 130 ? -1.087 12.060 40.939 1.00 5.83 129 ILE A O 1
ATOM 2269 N N . LEU A 1 131 ? -0.321 13.471 42.526 1.00 4.49 130 LEU A N 1
ATOM 2270 C CA . LEU A 1 131 ? 0.994 13.636 41.892 1.00 4.96 130 LEU A CA 1
ATOM 2271 C C . LEU A 1 131 ? 1.922 12.452 42.128 1.00 4.67 130 LEU A C 1
ATOM 2272 O O . LEU A 1 131 ? 2.725 12.139 41.253 1.00 5.26 130 LEU A O 1
ATOM 2288 N N . TYR A 1 132 ? 1.846 11.833 43.303 1.00 4.89 131 TYR A N 1
ATOM 2289 C CA . TYR A 1 132 ? 2.830 10.826 43.735 1.00 5.18 131 TYR A CA 1
ATOM 2290 C C . TYR A 1 132 ? 2.210 9.551 44.266 1.00 5.83 131 TYR A C 1
ATOM 2291 O O . TYR A 1 132 ? 2.935 8.585 44.513 1.00 6.96 131 TYR A O 1
ATOM 2309 N N . GLY A 1 133 ? 0.890 9.516 44.430 1.00 5.22 132 GLY A N 1
ATOM 2310 C CA . GLY A 1 133 ? 0.244 8.387 45.101 1.00 5.64 132 GLY A CA 1
ATOM 2311 C C . GLY A 1 133 ? -0.049 7.198 44.234 1.00 5.36 132 GLY A C 1
ATOM 2312 O O . GLY A 1 133 ? -0.313 6.121 44.759 1.00 6.82 132 GLY A O 1
ATOM 2316 N N . ARG A 1 134 ? -0.020 7.374 42.924 1.00 5.37 133 ARG A N 1
ATOM 2317 C CA . ARG A 1 134 ? -0.406 6.318 42.004 1.00 5.30 133 ARG A CA 1
ATOM 2318 C C . ARG A 1 134 ? 0.235 6.561 40.651 1.00 5.44 133 ARG A C 1
ATOM 2319 O O . ARG A 1 134 ? 0.592 7.680 40.327 1.00 5.93 133 ARG A O 1
ATOM 2340 N N . PRO A 1 135 ? 0.372 5.513 39.836 1.00 5.94 134 PRO A N 1
ATOM 2341 C CA . PRO A 1 135 ? 0.833 5.726 38.454 1.00 6.11 134 PRO A CA 1
ATOM 2342 C C . PRO A 1 135 ? -0.105 6.619 37.659 1.00 5.98 134 PRO A C 1
ATOM 2343 O O . PRO A 1 135 ? -1.329 6.638 37.906 1.00 6.18 134 PRO A O 1
ATOM 2354 N N . TRP A 1 136 ? 0.462 7.328 36.694 1.00 5.49 135 TRP A N 1
ATOM 2355 C CA . TRP A 1 136 ? -0.281 8.177 35.751 1.00 5.56 135 TRP A CA 1
ATOM 2356 C C . TRP A 1 136 ? 0.028 7.793 34.320 1.00 6.48 135 TRP A C 1
ATOM 2357 O O . TRP A 1 136 ? -0.880 7.446 33.569 1.00 8.75 135 TRP A O 1
ATOM 2378 N N . TYR A 1 137 ? 1.307 7.863 33.943 1.00 6.54 136 TYR A N 1
ATOM 2379 C CA . TYR A 1 137 ? 1.746 7.413 32.628 1.00 7.28 136 TYR A CA 1
ATOM 2380 C C . TYR A 1 137 ? 2.478 6.098 32.786 1.00 7.30 136 TYR A C 1
ATOM 2381 O O . TYR A 1 137 ? 3.575 6.072 33.350 1.00 8.34 136 TYR A O 1
ATOM 2399 N N . THR A 1 138 ? 1.872 5.017 32.319 1.00 9.51 137 THR A N 1
ATOM 2400 C CA . THR A 1 138 ? 2.344 3.649 32.534 1.00 11.00 137 THR A CA 1
ATOM 2401 C C . THR A 1 138 ? 2.783 3.438 33.986 1.00 10.29 137 THR A C 1
ATOM 2402 O O . THR A 1 138 ? 1.957 3.559 34.872 1.00 11.11 137 THR A O 1
ATOM 2413 N N . LYS A 1 139 ? 4.057 3.169 34.245 1.00 10.75 138 LYS A N 1
ATOM 2414 C CA . LYS A 1 139 ? 4.507 2.909 35.606 1.00 12.26 138 LYS A CA 1
ATOM 2415 C C . LYS A 1 139 ? 4.854 4.160 36.413 1.00 9.81 138 LYS A C 1
ATOM 2416 O O . LYS A 1 139 ? 5.140 4.059 37.623 1.00 12.72 138 LYS A O 1
ATOM 2435 N N . TRP A 1 140 ? 4.851 5.333 35.780 1.00 7.98 139 TRP A N 1
ATOM 2436 C CA . TRP A 1 140 ? 5.389 6.560 36.364 1.00 7.57 139 TRP A CA 1
ATOM 2437 C C . TRP A 1 140 ? 4.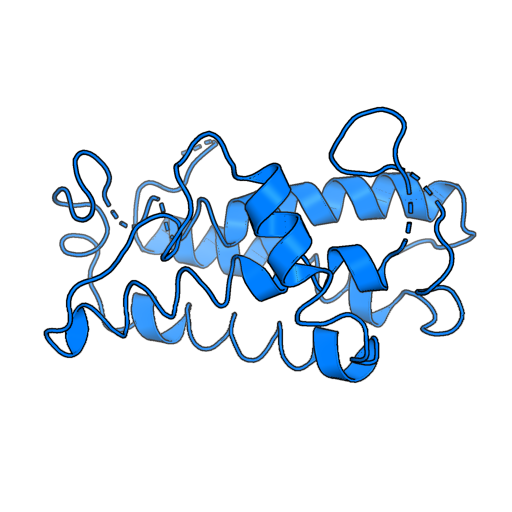306 7.466 36.896 1.00 5.84 139 TRP A C 1
ATOM 2438 O O . TRP A 1 140 ? 3.227 7.593 36.290 1.00 6.23 139 TRP A O 1
ATOM 2459 N N . THR A 1 141 ? 4.591 8.119 38.018 1.00 5.53 140 THR A N 1
ATOM 2460 C CA . THR A 1 141 ? 3.683 9.120 38.551 1.00 5.09 140 THR A CA 1
ATOM 2461 C C . THR A 1 141 ? 3.708 10.411 37.741 1.00 4.53 140 THR A C 1
ATOM 2462 O O . THR A 1 141 ? 4.679 10.695 37.021 1.00 4.90 140 THR A O 1
ATOM 2490 N N . GLY A 1 143 ? 3.981 13.338 39.043 1.00 4.45 142 GLY A N 1
ATOM 2491 C CA . GLY A 1 143 ? 5.054 14.120 39.626 1.00 4.60 142 GLY A CA 1
ATOM 2492 C C . GLY A 1 143 ? 6.406 13.821 39.023 1.00 4.30 142 GLY A C 1
ATOM 2493 O O . GLY A 1 143 ? 7.174 14.735 38.707 1.00 4.63 142 GLY A O 1
ATOM 2497 N N . ARG A 1 144 ? 6.713 12.538 38.831 1.00 4.30 143 ARG A N 1
ATOM 2498 C CA . ARG A 1 144 ? 7.976 12.186 38.166 1.00 4.56 143 ARG A CA 1
ATOM 2499 C C . ARG A 1 144 ? 8.026 12.687 36.717 1.00 4.53 143 ARG A C 1
ATOM 2500 O O . ARG A 1 144 ? 9.049 13.161 36.260 1.00 5.24 143 ARG A O 1
ATOM 2538 N N . ILE A 1 146 ? 6.664 15.272 35.659 1.00 4.36 145 ILE A N 1
ATOM 2539 C CA . ILE A 1 146 ? 6.903 16.697 35.756 1.00 3.99 145 ILE A CA 1
ATOM 2540 C C . ILE A 1 146 ? 8.379 17.004 36.068 1.00 4.15 145 ILE A C 1
ATOM 2541 O O . ILE A 1 146 ? 8.994 17.797 35.362 1.00 4.65 145 ILE A O 1
ATOM 2557 N N . SER A 1 147 ? 8.939 16.415 37.122 1.00 3.98 146 SER A N 1
ATOM 2558 C CA . SER A 1 147 ? 10.318 16.738 37.444 1.00 4.17 146 SER A CA 1
ATOM 2559 C C . SER A 1 147 ? 11.281 16.372 36.311 1.00 4.25 146 SER A C 1
ATOM 2560 O O . SER A 1 147 ? 12.265 17.076 36.044 1.00 4.51 146 SER A O 1
ATOM 2568 N N . PHE A 1 148 ? 10.986 15.270 35.617 1.00 4.66 147 PHE A N 1
ATOM 2569 C CA . PHE A 1 148 ? 11.827 14.804 34.508 1.00 5.13 147 PHE A CA 1
ATOM 2570 C C . PHE A 1 148 ? 11.941 15.860 33.415 1.00 4.85 147 PHE A C 1
ATOM 2571 O O . PHE A 1 148 ? 12.909 15.884 32.673 1.00 5.80 147 PHE A O 1
ATOM 2588 N N . ASN A 1 149 ? 10.916 16.695 33.286 1.00 5.29 148 ASN A N 1
ATOM 2589 C CA . ASN A 1 149 ? 10.835 17.695 32.201 1.00 5.97 148 ASN A CA 1
ATOM 2590 C C . ASN A 1 149 ? 10.934 19.140 32.661 1.00 5.68 148 ASN A C 1
ATOM 2591 O O . ASN A 1 149 ? 10.842 20.027 31.829 1.00 6.58 148 ASN A O 1
ATOM 2602 N N . THR A 1 150 ? 11.124 19.367 33.959 1.00 5.12 149 THR A N 1
ATOM 2603 C CA . THR A 1 150 ? 11.201 20.716 34.519 1.00 5.15 149 THR A CA 1
ATOM 2604 C C . THR A 1 150 ? 12.421 20.832 35.448 1.00 4.59 149 THR A C 1
ATOM 2605 O O . THR A 1 150 ? 13.497 21.185 34.992 1.00 5.24 149 THR A O 1
ATOM 2616 N N . SER A 1 151 ? 12.278 20.486 36.730 1.00 4.76 150 SER A N 1
ATOM 2617 C CA . SER A 1 151 ? 13.328 20.730 37.690 1.00 4.54 150 SER A CA 1
ATOM 2618 C C . SER A 1 151 ? 14.635 20.025 37.358 1.00 4.47 150 SER A C 1
ATOM 2619 O O . SER A 1 151 ? 15.723 20.607 37.556 1.00 5.15 150 SER A O 1
ATOM 2627 N N . SER A 1 152 ? 14.573 18.795 36.844 1.00 4.10 151 SER A N 1
ATOM 2628 C CA . SER A 1 152 ? 15.819 18.084 36.523 1.00 4.56 151 SER A CA 1
ATOM 2629 C C . SER A 1 152 ? 16.555 18.729 35.344 1.00 4.92 151 SER A C 1
ATOM 2630 O O . SER A 1 152 ? 17.749 19.028 35.475 1.00 5.63 151 SER A O 1
ATOM 2638 N N . PRO A 1 153 ? 15.866 19.037 34.226 1.00 4.87 152 PRO A N 1
ATOM 2639 C CA . PRO A 1 153 ? 16.539 19.779 33.167 1.00 5.63 152 PRO A CA 1
ATOM 2640 C C . PRO A 1 153 ? 16.972 21.184 33.557 1.00 4.56 152 PRO A C 1
ATOM 2641 O O . PRO A 1 153 ? 18.013 21.642 33.085 1.00 5.13 152 PRO A O 1
ATOM 2652 N N . TYR A 1 154 ? 16.221 21.864 34.427 1.00 4.40 153 TYR A N 1
ATOM 2653 C CA . TYR A 1 154 ? 16.667 23.180 34.877 1.00 4.74 153 TYR A CA 1
ATOM 2654 C C . TYR A 1 154 ? 18.018 23.048 35.574 1.00 4.48 153 TYR A C 1
ATOM 2655 O O . TYR A 1 154 ? 18.926 23.839 35.328 1.00 5.12 153 TYR A O 1
ATOM 2673 N N . ALA A 1 155 ? 18.163 22.062 36.458 1.00 4.75 154 ALA A N 1
ATOM 2674 C CA . ALA A 1 155 ? 19.427 21.876 37.187 1.00 5.13 154 ALA A CA 1
ATOM 2675 C C . ALA A 1 155 ? 20.559 21.525 36.259 1.00 5.15 154 ALA A C 1
ATOM 2676 O O . ALA A 1 155 ? 21.679 22.018 36.433 1.00 5.88 154 ALA A O 1
ATOM 2683 N N . ASN A 1 156 ? 20.295 20.687 35.257 1.00 5.10 155 ASN A N 1
ATOM 2684 C CA . ASN A 1 156 ? 21.339 20.377 34.283 1.00 4.94 155 ASN A CA 1
ATOM 2685 C C . ASN A 1 156 ? 21.757 21.648 33.530 1.00 4.93 155 ASN A C 1
ATOM 2686 O O . ASN A 1 156 ? 22.960 21.878 33.314 1.00 5.71 155 ASN A O 1
ATOM 2697 N N . ALA A 1 157 ? 20.785 22.452 33.113 1.00 4.74 156 ALA A N 1
ATOM 2698 C CA . ALA A 1 157 ? 21.070 23.696 32.421 1.00 5.01 156 ALA A CA 1
ATOM 2699 C C . ALA A 1 157 ? 21.921 24.633 33.277 1.00 5.15 156 ALA A C 1
ATOM 2700 O O . ALA A 1 157 ? 22.866 25.288 32.791 1.00 5.64 156 ALA A O 1
ATOM 2707 N N . ASN A 1 158 ? 21.599 24.705 34.561 1.00 5.08 157 ASN A N 1
ATOM 2708 C CA . ASN A 1 158 ? 22.377 25.532 35.469 1.00 5.73 157 ASN A CA 1
ATOM 2709 C C . ASN A 1 158 ? 23.834 25.116 35.513 1.00 5.69 157 ASN A C 1
ATOM 2710 O O . ASN A 1 158 ? 24.735 25.960 35.492 1.00 6.07 157 ASN A O 1
ATOM 2721 N N . GLY A 1 159 ? 24.083 23.815 35.562 1.00 5.12 158 GLY A N 1
ATOM 2722 C CA . GLY A 1 159 ? 25.461 23.334 35.578 1.00 5.93 158 GLY A CA 1
ATOM 2723 C C . GLY A 1 159 ? 26.171 23.648 34.266 1.00 6.24 158 GLY A C 1
ATOM 2724 O O . GLY A 1 159 ? 27.359 24.033 34.257 1.00 7.34 158 GLY A O 1
ATOM 2728 N N . ARG A 1 160 ? 25.464 23.479 33.145 1.00 5.82 159 ARG A N 1
ATOM 2729 C CA . ARG A 1 160 ? 26.048 23.809 31.838 1.00 5.98 159 ARG A CA 1
ATOM 2730 C C . ARG A 1 160 ? 26.394 25.298 31.737 1.00 5.69 159 ARG A C 1
ATOM 2731 O O . ARG A 1 160 ? 27.443 25.662 31.201 1.00 6.55 159 ARG A O 1
ATOM 2752 N N . LEU A 1 161 ? 25.493 26.143 32.224 1.00 5.54 160 LEU A N 1
ATOM 2753 C CA . LEU A 1 161 ? 25.707 27.576 32.202 1.00 6.12 160 LEU A CA 1
ATOM 2754 C C . LEU A 1 161 ? 26.880 27.987 33.088 1.00 6.96 160 LEU A C 1
ATOM 2755 O O . LEU A 1 161 ? 27.676 28.843 32.705 1.00 7.61 160 LEU A O 1
ATOM 2771 N N . ARG A 1 162 ? 27.007 27.380 34.265 1.00 7.13 161 ARG A N 1
ATOM 2772 C CA . ARG A 1 162 ? 28.171 27.686 35.112 1.00 8.75 161 ARG A CA 1
ATOM 2773 C C . ARG A 1 162 ? 29.488 27.343 34.435 1.00 8.55 161 ARG A C 1
ATOM 2774 O O . ARG A 1 162 ? 30.462 28.108 34.486 1.00 10.43 161 ARG A O 1
ATOM 2795 N N . LYS A 1 163 ? 29.541 26.182 33.807 1.00 9.27 162 LYS A N 1
ATOM 2796 C CA . LYS A 1 163 ? 30.773 25.749 33.116 1.00 10.36 162 LYS A CA 1
ATOM 2797 C C . LYS A 1 163 ? 31.089 26.713 31.965 1.00 9.37 162 LYS A C 1
ATOM 2798 O O . LYS A 1 163 ? 32.211 27.201 31.818 1.00 11.04 162 LYS A O 1
ATOM 2817 N N . TRP A 1 164 ? 30.087 27.015 31.169 1.00 7.80 163 TRP A N 1
ATOM 2818 C CA . TRP A 1 164 ? 30.253 27.894 30.011 1.00 8.09 163 TRP A CA 1
ATOM 2819 C C . TRP A 1 164 ? 30.621 29.312 30.391 1.00 7.74 163 TRP A C 1
ATOM 2820 O O . TRP A 1 164 ? 31.494 29.939 29.766 1.00 8.10 163 TRP A O 1
ATOM 2841 N N . ALA A 1 165 ? 30.004 29.820 31.452 1.00 7.74 164 ALA A N 1
ATOM 2842 C CA . ALA A 1 165 ? 30.235 31.213 31.841 1.00 9.32 164 ALA A CA 1
ATOM 2843 C C . ALA A 1 165 ? 31.707 31.435 32.172 1.00 10.77 164 ALA A C 1
ATOM 2844 O O . ALA A 1 165 ? 32.229 32.511 31.922 1.00 10.97 164 ALA A O 1
ATOM 2851 N N . LYS A 1 166 ? 32.389 30.421 32.698 1.00 13.03 165 LYS A N 1
ATOM 2852 C CA . LYS A 1 166 ? 33.832 30.541 32.988 1.00 15.71 165 LYS A CA 1
ATOM 2853 C C . LYS A 1 166 ? 34.714 30.877 31.786 1.00 16.39 165 LYS A C 1
ATOM 2854 O O . LYS A 1 166 ? 35.769 31.451 31.982 1.00 18.22 165 LYS A O 1
ATOM 2873 N N . ASN A 1 167 ? 34.302 30.481 30.576 1.00 16.02 166 ASN A N 1
ATOM 2874 C CA . ASN A 1 167 ? 35.040 30.742 29.322 1.00 16.26 166 ASN A CA 1
ATOM 2875 C C . ASN A 1 167 ? 34.466 31.904 28.487 1.00 15.61 166 ASN A C 1
ATOM 2876 O O . ASN A 1 167 ? 34.909 32.161 27.355 1.00 16.31 166 ASN A O 1
ATOM 2887 N N . ASN A 1 168 ? 33.491 32.609 29.034 1.00 14.30 167 ASN A N 1
ATOM 2888 C CA . ASN A 1 168 ? 32.762 33.639 28.292 1.00 14.07 167 ASN A CA 1
ATOM 2889 C C . ASN A 1 168 ? 32.597 34.913 29.063 1.00 15.51 167 ASN A C 1
ATOM 2890 O O . ASN A 1 168 ? 31.641 35.672 28.871 1.00 17.54 167 ASN A O 1
ATOM 2901 N N . ASN A 1 169 ? 33.590 35.180 29.895 1.00 17.92 168 ASN A N 1
ATOM 2902 C CA . ASN A 1 169 ? 33.664 36.446 30.610 1.00 21.72 168 ASN A CA 1
ATOM 2903 C C . ASN A 1 169 ? 32.445 36.776 31.497 1.00 20.75 168 ASN A C 1
ATOM 2904 O O . ASN A 1 169 ? 32.126 37.945 31.703 1.00 23.37 168 ASN A O 1
ATOM 2915 N N . ILE A 1 170 ? 31.762 35.760 32.033 1.00 17.17 169 ILE A N 1
ATOM 2916 C CA . ILE A 1 170 ? 30.538 36.019 32.811 1.00 19.93 169 ILE A CA 1
ATOM 2917 C C . ILE A 1 170 ? 30.707 35.471 34.170 1.00 21.15 169 ILE A C 1
ATOM 2918 O O . ILE A 1 170 ? 31.042 34.311 34.283 1.00 21.48 169 ILE A O 1
ATOM 2934 N N . SER A 1 171 ? 30.405 36.284 35.200 1.00 23.83 170 SER A N 1
ATOM 2935 C CA . SER A 1 171 ? 30.550 35.836 36.585 1.00 28.93 170 SER A CA 1
ATOM 2936 C C . SER A 1 171 ? 29.324 35.078 37.132 1.00 32.18 170 SER A C 1
ATOM 2937 O O . SER A 1 171 ? 29.499 34.060 37.793 1.00 36.72 170 SER A O 1
ATOM 2945 N N . LEU A 1 172 ? 28.117 35.566 36.849 1.00 31.79 171 LEU A N 1
ATOM 2946 C CA . LEU A 1 172 ? 26.845 34.954 37.296 1.00 31.05 171 LEU A CA 1
ATOM 2947 C C . LEU A 1 172 ? 26.554 35.233 38.774 1.00 35.93 171 LEU A C 1
ATOM 2948 O O . LEU A 1 172 ? 25.445 34.980 39.240 1.00 36.60 171 LEU A O 1
#

Nearest PDB structures (foldseek):
  5cof-assembly1_A  TM=1.002E+00  e=9.810E-25  Escherichia coli UTI89
  5cog-assembly1_A  TM=8.495E-01  e=6.863E-10  Saccharomyces cerevisiae
  5civ-assembly1_A  TM=8.548E-01  e=1.594E-09  Paenibacillus dendritiformis
  4n6c-assembly2_B  TM=8.357E-01  e=1.867E-09  Streptococcus pneumoniae CDC1873-00
  5com-assembly2_B  TM=8.538E-01  e=3.512E-09  Clostridioides difficile 630

B-factor: mean 11.61, std 8.15, range [3.12, 69.56]

Sequence (167 aa):
SSVPQTKAELLLAIDKNFSSKLIISYLNTIPPPEITSDKSDGHAKGTESVRDLVSSYYLLGWNNALVVKKWIASSDAKGLPVDFPETGYKWNQLGLLAQKFYSSDYSELLSYELLVAEELQTVVKNEEIIVNLINDDRTDDDILYGRPWYTKWTGRISFNTSSPYANANGRLRKWAKNNNISL

Secondary structure (DSSP, 8-state):
-----SHHHHHHHHHHHHHHHHHHHHHS-GGGTT-----SSTT---HHHHHHHHHHHHHHHHHHHHHHHTT----SSBTTB-TT-HHHHHHHHHHHHTTS-HHHHHHHHHHHHHHHHHHHHTS-HHHHHSS-SBTTB----GGGTHHHHHHHHHHHHHHHTTTT---

Radius of gyration: 16.13 Å; Cα contacts (8 Å, |Δi|>4): 172; chains: 1; bounding box: 45×37×34 Å

CATH classification: 1.20.120.450

Foldseek 3Di:
DLADQFLVSLVVLQVVLVVLLVVLLVQDDLVQQPPQQADPPGPGTGNLLLLLLLLLLLVQVLCQVVCVVVVHDADPPHVPDDPVCVVVSSVVSCVVCVPPGSVVSSVSSVVSSVSLNVVSVVDGRCQQNVAPDPVHHGSSSCVSGSVSSNVSSVVSVVRCVVVVGDD

InterPro domains:
  IPR012550 Protein of unknown function DUF1706 [PF08020] (1-165)
  IPR012550 Protein of unknown function DUF1706 [PIRSF031551] (1-168)
  IPR012550 Protein of unknown function DUF1706 [PTHR40658] (1-169)
  IPR034660 DinB/YfiT-like putative metalloenzymes [G3DSA:1.20.120.450] (1-172)

Solvent-accessible surface area: 9211 Å² total